Protein AF-A0A4S8KRH6-F1 (afdb_monomer)

Radius of gyration: 31.39 Å; Cα contacts (8 Å, |Δi|>4): 42; chains: 1; bounding box: 64×33×79 Å

pLDDT: mean 82.4, std 12.79, range [47.12, 98.5]

Solvent-accessible surface area (backbone atoms only — not comparable to full-atom values): 7597 Å² total; per-residue (Å²): 106,74,68,48,47,74,73,69,47,65,97,79,43,84,90,69,60,82,86,51,80,78,44,72,53,71,85,62,86,89,51,82,87,54,94,64,53,88,78,54,81,74,26,79,79,75,42,81,75,78,66,71,96,58,53,75,64,56,50,51,51,50,53,50,51,54,50,48,54,50,53,49,55,47,51,54,49,53,52,50,52,55,52,51,53,53,50,51,52,52,50,50,53,52,49,51,55,51,49,15,52,50,26,42,49,54,42,73,68,52,89,84,59,54,72,67,55,33,56,51,25,56,70,62,70

Secondary structure (DSSP, 8-state):
-HHHHHTT--TT-SSS----GGGG----TTS---TTGGGSPPPTTTS-TT-TT--HHHHHHHHHHHHHHHHHHHHHHHHHHHHHHHHHHHHHHHHHHHHHHHHHHHHHH-TT--HHHHHHHHHH-

Structure (mmCIF, N/CA/C/O backbone):
data_AF-A0A4S8KRH6-F1
#
_entry.id   AF-A0A4S8KRH6-F1
#
loop_
_atom_site.group_PDB
_atom_site.id
_atom_site.type_symbol
_atom_site.label_atom_id
_atom_site.label_alt_id
_atom_site.label_comp_id
_atom_site.label_asym_id
_atom_site.label_entity_id
_atom_site.label_seq_id
_atom_site.pdbx_PDB_ins_code
_atom_site.Cartn_x
_atom_site.Cartn_y
_atom_site.Cartn_z
_atom_site.occupancy
_atom_site.B_iso_or_equiv
_atom_site.auth_seq_id
_atom_site.auth_comp_id
_atom_site.auth_asym_id
_atom_site.auth_atom_id
_atom_site.pdbx_PDB_model_num
ATOM 1 N N . ARG A 1 1 ? -36.487 -10.474 22.836 1.00 73.88 1 ARG A N 1
ATOM 2 C CA . ARG A 1 1 ? -36.639 -10.572 24.315 1.00 73.88 1 ARG A CA 1
ATOM 3 C C . ARG A 1 1 ? -37.673 -11.602 24.786 1.00 73.88 1 ARG A C 1
ATOM 5 O O . ARG A 1 1 ? -37.323 -12.403 25.637 1.00 73.88 1 ARG A O 1
ATOM 12 N N . LYS A 1 2 ?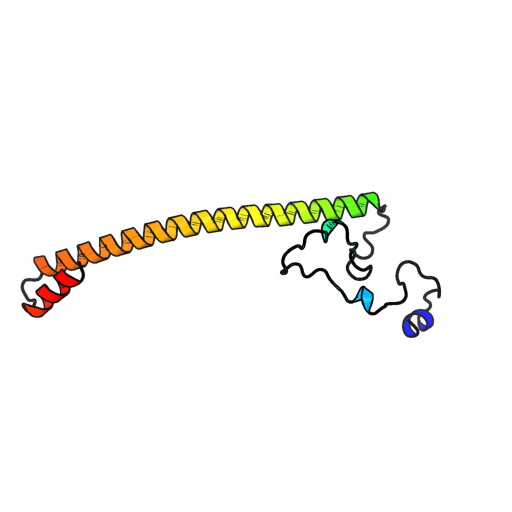 -38.897 -11.656 24.227 1.00 80.31 2 LYS A N 1
ATOM 13 C CA . LYS A 1 2 ? -39.927 -12.652 24.623 1.00 80.31 2 LYS A CA 1
ATOM 14 C C . LYS A 1 2 ? -39.425 -14.108 24.604 1.00 80.31 2 LYS A C 1
ATOM 16 O O . LYS A 1 2 ? -39.723 -14.863 25.517 1.00 80.31 2 LYS A O 1
ATOM 21 N N . ALA A 1 3 ? -38.629 -14.473 23.596 1.00 81.50 3 ALA A N 1
ATOM 22 C CA . ALA A 1 3 ? -38.032 -15.805 23.494 1.00 81.50 3 ALA A CA 1
ATOM 23 C C . ALA A 1 3 ? -37.031 -16.114 24.625 1.00 81.50 3 ALA A C 1
ATOM 25 O O . ALA A 1 3 ? -37.071 -17.205 25.172 1.00 81.50 3 ALA A O 1
ATOM 26 N N . MET A 1 4 ? -36.188 -15.154 25.024 1.00 79.06 4 MET A N 1
ATOM 27 C CA . MET A 1 4 ? -35.195 -15.355 26.092 1.00 79.06 4 MET A CA 1
ATOM 28 C C . MET A 1 4 ? -35.854 -15.503 27.467 1.00 79.06 4 MET A C 1
ATOM 30 O O . MET A 1 4 ? -35.501 -16.406 28.213 1.00 79.06 4 MET A O 1
ATOM 34 N N . ILE A 1 5 ? -36.880 -14.695 27.760 1.00 83.62 5 ILE A N 1
ATOM 35 C CA . ILE A 1 5 ? -37.678 -14.837 28.992 1.00 83.62 5 ILE A CA 1
ATOM 36 C C . ILE A 1 5 ? -38.344 -16.222 29.034 1.00 83.62 5 ILE A C 1
ATOM 38 O O . ILE A 1 5 ? -38.332 -16.895 30.058 1.00 83.62 5 ILE A O 1
ATOM 42 N N . LYS A 1 6 ? -38.856 -16.699 27.890 1.00 85.94 6 LYS A N 1
ATOM 43 C CA . LYS A 1 6 ? -39.447 -18.040 27.768 1.00 85.94 6 LYS A CA 1
ATOM 44 C C . LYS A 1 6 ? -38.433 -19.176 27.986 1.00 85.94 6 LYS A C 1
ATOM 46 O O . LYS A 1 6 ? -38.839 -20.273 28.348 1.00 85.94 6 LYS A O 1
ATOM 51 N N . LEU A 1 7 ? -37.142 -18.916 27.779 1.00 85.44 7 LEU A N 1
ATOM 52 C CA . LEU A 1 7 ? -36.040 -19.853 28.021 1.00 85.44 7 LEU A CA 1
ATOM 53 C C . LEU A 1 7 ? -35.477 -19.772 29.454 1.00 85.44 7 LEU A C 1
ATOM 55 O O . LEU A 1 7 ? -34.533 -20.488 29.765 1.00 85.44 7 LEU A O 1
ATOM 59 N N . GLY A 1 8 ? -36.057 -18.938 30.326 1.00 81.88 8 GLY A N 1
ATOM 60 C CA . GLY A 1 8 ? -35.680 -18.845 31.740 1.00 81.88 8 GLY A CA 1
ATOM 61 C C . GLY A 1 8 ? -34.735 -17.694 32.089 1.00 81.88 8 GLY A C 1
ATOM 62 O O . GLY A 1 8 ? -34.269 -17.634 33.224 1.00 81.88 8 GLY A O 1
ATOM 63 N N . LEU A 1 9 ? -34.459 -16.768 31.162 1.00 79.38 9 LEU A N 1
ATOM 64 C CA . LEU A 1 9 ? -33.696 -15.563 31.497 1.00 79.38 9 LEU A CA 1
ATOM 65 C C . LEU A 1 9 ? -34.538 -14.593 32.350 1.00 79.38 9 LEU A C 1
ATOM 67 O O . LEU A 1 9 ? -35.698 -14.337 32.004 1.00 79.38 9 LEU A O 1
ATOM 71 N N . PRO A 1 10 ? -33.967 -13.994 33.411 1.00 80.56 10 PRO A N 1
ATOM 72 C CA . PRO A 1 10 ? -34.670 -13.015 34.227 1.00 80.56 10 PRO A CA 1
ATOM 73 C C . PRO A 1 10 ? -35.002 -11.744 33.430 1.00 80.56 10 PRO A C 1
ATOM 75 O O . PRO A 1 10 ? -34.238 -11.275 32.586 1.00 80.56 10 PRO A O 1
ATOM 78 N N . GLU A 1 11 ? -36.152 -11.134 33.728 1.00 73.94 11 GLU A N 1
ATOM 79 C CA . GLU A 1 11 ? -36.629 -9.922 33.042 1.00 73.94 11 GLU A CA 1
ATOM 80 C C . GLU A 1 11 ? -35.716 -8.697 33.218 1.00 73.94 11 GLU A C 1
ATOM 82 O O . GLU A 1 11 ? -35.821 -7.742 32.445 1.00 73.94 11 GLU A O 1
ATOM 87 N N . GLY A 1 12 ? -34.807 -8.721 34.191 1.00 72.50 12 GLY A N 1
ATOM 88 C CA . GLY A 1 12 ? -33.858 -7.650 34.501 1.00 72.50 12 GLY A CA 1
ATOM 89 C C . GLY A 1 12 ? -32.401 -7.981 34.181 1.00 72.50 12 GLY A C 1
ATOM 90 O O . GLY A 1 12 ? -31.522 -7.386 34.792 1.00 72.50 12 GLY A O 1
ATOM 91 N N . ASP A 1 13 ? -32.136 -8.937 33.287 1.00 73.06 13 ASP A N 1
ATOM 92 C CA . ASP A 1 13 ? -30.764 -9.334 32.956 1.00 73.06 13 ASP A CA 1
ATOM 93 C C . ASP A 1 13 ? -29.935 -8.144 32.422 1.00 73.06 13 ASP A C 1
ATOM 95 O O . ASP A 1 13 ? -30.319 -7.499 31.438 1.00 73.06 13 ASP A O 1
ATOM 99 N N . SER A 1 14 ? -28.823 -7.842 33.103 1.00 73.38 14 SER A N 1
ATOM 100 C CA . SER A 1 14 ? -27.902 -6.751 32.762 1.00 73.38 14 SER A CA 1
ATOM 101 C C . SER A 1 14 ? -26.950 -7.106 31.620 1.00 73.38 14 SER A C 1
ATOM 103 O O . SER A 1 14 ? -26.422 -6.206 30.970 1.00 73.38 14 SER A O 1
ATOM 105 N N . MET A 1 15 ? -26.747 -8.398 31.359 1.00 71.62 15 MET A N 1
ATOM 106 C CA . MET A 1 15 ? -25.894 -8.913 30.294 1.00 71.62 15 MET A CA 1
ATOM 107 C C . MET A 1 15 ? -26.607 -8.870 28.941 1.00 71.62 15 MET A C 1
ATOM 109 O O . MET A 1 15 ? -25.971 -8.602 27.925 1.00 71.62 15 MET A O 1
ATOM 113 N N . TYR A 1 16 ? -27.927 -9.080 28.929 1.00 76.25 16 TYR A N 1
ATOM 114 C CA . TYR A 1 16 ? -28.740 -9.072 27.707 1.00 76.25 16 TYR A CA 1
ATOM 115 C C . TYR A 1 16 ? -29.901 -8.065 27.792 1.00 76.25 16 TYR A C 1
ATOM 117 O O . TYR A 1 16 ? -31.083 -8.449 27.878 1.00 76.25 16 TYR A O 1
ATOM 125 N N . PRO A 1 17 ? -29.596 -6.752 27.763 1.00 78.38 17 PRO A N 1
ATOM 126 C CA . PRO A 1 17 ? -30.613 -5.711 27.770 1.00 78.38 17 PRO A CA 1
ATOM 127 C C . PRO A 1 17 ? -31.512 -5.784 26.523 1.00 78.38 17 PRO A C 1
ATOM 129 O O . PRO A 1 17 ? -31.242 -6.465 25.531 1.00 78.38 17 PRO A O 1
ATOM 132 N N . LYS A 1 18 ? -32.668 -5.110 26.579 1.00 82.69 18 LYS A N 1
ATOM 133 C CA . LYS A 1 18 ? -33.596 -5.065 25.440 1.00 82.69 18 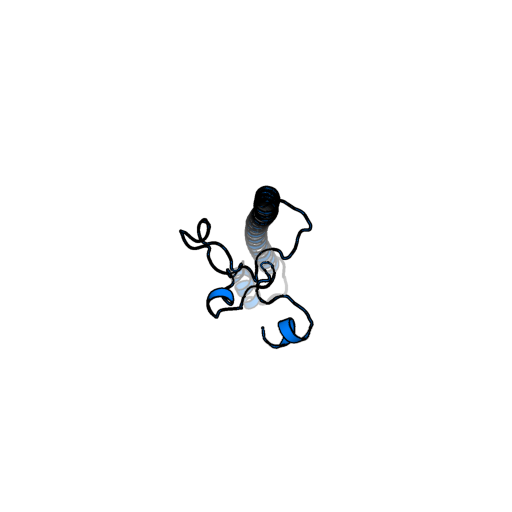LYS A CA 1
ATOM 134 C C . LYS A 1 18 ? -32.924 -4.340 24.268 1.00 82.69 18 LYS A C 1
ATOM 136 O O . LYS A 1 18 ? -32.724 -3.136 24.368 1.00 82.69 18 LYS A O 1
ATOM 141 N N . LEU A 1 19 ? -32.689 -5.068 23.176 1.00 83.88 19 LEU A N 1
ATOM 142 C CA . LEU A 1 19 ? -32.169 -4.530 21.918 1.00 83.88 19 LEU A CA 1
ATOM 143 C C . LEU A 1 19 ? -33.045 -3.378 21.399 1.00 83.88 19 LEU A C 1
ATOM 145 O O . LEU A 1 19 ? -34.271 -3.533 21.297 1.00 83.88 19 LEU A O 1
ATOM 149 N N . ARG A 1 20 ? -32.410 -2.246 21.095 1.00 85.06 20 ARG A N 1
ATOM 150 C CA . ARG A 1 20 ? -33.004 -1.063 20.452 1.00 85.06 20 ARG A CA 1
ATOM 151 C C . ARG A 1 20 ? -32.388 -0.874 19.067 1.00 85.06 20 ARG A C 1
ATOM 153 O O . ARG A 1 20 ? -31.306 -1.384 18.811 1.00 85.06 20 ARG A O 1
ATOM 160 N N . ASP A 1 21 ? -33.034 -0.107 18.195 1.00 83.38 21 ASP A N 1
ATOM 161 C CA . ASP A 1 21 ? -32.488 0.158 16.852 1.00 83.38 21 ASP A CA 1
ATOM 162 C C . ASP A 1 21 ? -31.139 0.893 16.910 1.00 83.38 21 ASP A C 1
ATOM 164 O O . ASP A 1 21 ? -30.247 0.630 16.112 1.00 83.38 21 ASP A O 1
ATOM 168 N N . GLU A 1 22 ? -30.954 1.744 17.920 1.00 80.19 22 GLU A N 1
ATOM 169 C CA . GLU A 1 22 ? -29.693 2.434 18.228 1.00 80.19 22 GLU A CA 1
ATOM 170 C C . GLU A 1 22 ? -28.519 1.461 18.452 1.00 80.19 22 GLU A C 1
ATOM 172 O O . GLU A 1 22 ? -27.374 1.795 18.154 1.00 80.19 22 GLU A O 1
ATOM 177 N N . ASP A 1 23 ? -28.801 0.246 18.936 1.00 77.81 23 ASP A N 1
ATOM 178 C CA . ASP A 1 23 ? -27.790 -0.775 19.222 1.00 77.81 23 ASP A CA 1
ATOM 179 C C . ASP A 1 23 ? -27.284 -1.497 17.966 1.00 77.81 23 ASP A C 1
ATOM 181 O O . ASP A 1 23 ? -26.245 -2.156 17.990 1.00 77.81 23 ASP A O 1
ATOM 185 N N . LEU A 1 24 ? -28.010 -1.383 16.851 1.00 80.19 24 LEU A N 1
ATOM 186 C CA . LEU A 1 24 ? -27.628 -2.008 15.584 1.00 80.19 24 LEU A CA 1
ATOM 187 C C . LEU A 1 24 ? -26.492 -1.254 14.884 1.00 80.19 24 LEU A C 1
ATOM 189 O O . LEU A 1 24 ? -25.903 -1.776 13.938 1.00 80.19 24 LEU A O 1
ATOM 193 N N . ARG A 1 25 ? -26.154 -0.046 15.351 1.00 73.81 25 ARG A N 1
ATOM 194 C CA . ARG A 1 25 ? -25.013 0.713 14.841 1.00 73.81 25 ARG A CA 1
ATOM 195 C C . ARG A 1 25 ? -23.712 0.079 15.337 1.00 73.81 25 ARG A C 1
ATOM 197 O O . ARG A 1 25 ? -23.455 0.044 16.538 1.00 73.81 25 ARG A O 1
ATOM 204 N N . ASN A 1 26 ? -22.880 -0.365 14.402 1.00 71.50 26 ASN A N 1
ATOM 205 C CA . ASN A 1 26 ? -21.478 -0.690 14.648 1.00 71.50 26 ASN A CA 1
ATOM 206 C C . ASN A 1 26 ? -20.600 0.477 14.170 1.00 71.50 26 ASN A C 1
ATOM 208 O O . ASN A 1 26 ? -20.986 1.180 13.232 1.00 71.50 26 ASN A O 1
ATOM 212 N N . LYS A 1 27 ? -19.439 0.687 14.796 1.00 67.00 27 LYS A N 1
ATOM 213 C CA . LYS A 1 27 ? -18.362 1.457 14.170 1.00 67.00 27 LYS A CA 1
ATOM 214 C C . LYS A 1 27 ? -17.816 0.613 13.027 1.00 67.00 27 LYS A C 1
ATOM 216 O O . LYS A 1 27 ? -17.258 -0.460 13.252 1.00 67.00 27 LYS A O 1
ATOM 221 N N . ASP A 1 28 ? -18.029 1.069 11.802 1.00 64.94 28 ASP A N 1
ATOM 222 C CA . ASP A 1 28 ? -17.418 0.422 10.653 1.00 64.94 28 ASP A CA 1
ATOM 223 C C . ASP A 1 28 ? -15.904 0.639 10.730 1.00 64.94 28 ASP A C 1
ATOM 225 O O . ASP A 1 28 ? -15.414 1.763 10.761 1.00 64.94 28 ASP A O 1
ATOM 229 N N . VAL A 1 29 ? -15.163 -0.461 10.839 1.00 61.62 29 VAL A N 1
ATOM 230 C CA . VAL A 1 29 ? -13.706 -0.446 11.011 1.00 61.62 29 VAL A CA 1
ATOM 231 C C . VAL A 1 29 ? -13.003 -0.037 9.711 1.00 61.62 29 VAL A C 1
ATOM 233 O O . VAL A 1 29 ? -11.825 0.308 9.742 1.00 61.62 29 VAL A O 1
ATOM 236 N N . LEU A 1 30 ? -13.705 -0.103 8.576 1.00 54.09 30 LEU A N 1
ATOM 237 C CA . LEU A 1 30 ? -13.198 0.298 7.264 1.00 54.09 30 LEU A CA 1
ATOM 238 C C . LEU A 1 30 ? -13.471 1.771 6.947 1.00 54.09 30 LEU A C 1
ATOM 240 O O . LEU A 1 30 ? -12.934 2.281 5.964 1.00 54.09 30 LEU A O 1
ATOM 244 N N . ASP A 1 31 ? -14.308 2.432 7.743 1.00 63.47 31 ASP A N 1
ATOM 245 C CA . ASP A 1 31 ? -14.701 3.815 7.514 1.00 63.47 31 ASP A CA 1
ATOM 246 C C . ASP A 1 31 ? -13.746 4.781 8.229 1.00 63.47 31 ASP A C 1
ATOM 248 O O . ASP A 1 31 ? -13.019 4.416 9.161 1.00 63.47 31 ASP A O 1
ATOM 252 N N . PHE A 1 32 ? -13.692 6.028 7.765 1.00 58.75 32 PHE A N 1
ATOM 253 C CA . PHE A 1 32 ? -12.786 7.012 8.355 1.00 58.75 32 PHE A CA 1
ATOM 254 C C . PHE A 1 32 ? -13.191 7.314 9.80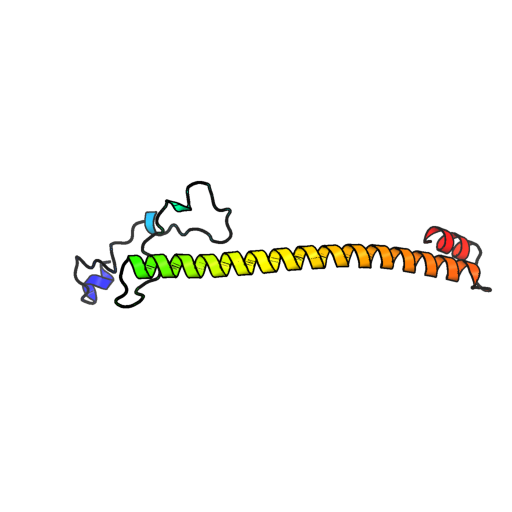2 1.00 58.75 32 PHE A C 1
ATOM 256 O O . PHE A 1 32 ? -14.336 7.665 10.074 1.00 58.75 32 PHE A O 1
ATOM 263 N N . ILE A 1 33 ? -12.227 7.250 10.729 1.00 64.88 33 ILE A N 1
ATOM 264 C CA . ILE A 1 33 ? -12.455 7.629 12.129 1.00 64.88 33 ILE A CA 1
ATOM 265 C C . ILE A 1 33 ? -12.789 9.125 12.177 1.00 64.88 33 ILE A C 1
ATOM 267 O O . ILE A 1 33 ? -11.910 9.976 12.012 1.00 64.88 33 ILE A O 1
ATOM 271 N N . GLU A 1 34 ? -14.054 9.459 12.426 1.00 67.12 34 GLU A N 1
ATOM 272 C CA . GLU A 1 34 ? -14.479 10.849 12.580 1.00 67.12 34 GLU A CA 1
ATOM 273 C C . GLU A 1 34 ? -13.985 11.442 13.915 1.00 67.12 34 GLU A C 1
ATOM 275 O O . GLU A 1 34 ? -13.848 10.767 14.945 1.00 67.12 34 GLU A O 1
ATOM 280 N N . LEU A 1 35 ? -13.750 12.757 13.925 1.00 67.88 35 LEU A N 1
ATOM 281 C CA . LEU A 1 35 ? -13.440 13.507 15.143 1.00 67.88 35 LEU A CA 1
ATOM 282 C C . LEU A 1 35 ? -14.575 13.346 16.169 1.00 67.88 35 LEU A C 1
ATOM 284 O O . LEU A 1 35 ? -15.705 13.764 15.938 1.00 67.88 35 LEU A O 1
ATOM 288 N N . GLY A 1 36 ? -14.256 12.762 17.327 1.00 68.50 36 GLY A N 1
ATOM 289 C CA . GLY A 1 36 ? -15.225 12.477 18.391 1.00 68.50 36 GLY A CA 1
ATOM 290 C C . GLY A 1 36 ? -15.711 11.025 18.444 1.00 68.50 36 GLY A C 1
ATOM 291 O O . GLY A 1 36 ? -16.383 10.653 19.402 1.00 68.50 36 GLY A O 1
ATOM 292 N N . GLU A 1 37 ? -15.323 10.155 17.506 1.00 67.31 37 GLU A N 1
ATOM 293 C CA . GLU A 1 37 ? -15.637 8.722 17.624 1.00 67.31 37 GLU A CA 1
ATOM 294 C C . GLU A 1 37 ? -14.961 8.050 18.821 1.00 67.31 37 GLU A C 1
ATOM 296 O O . GLU A 1 37 ? -15.493 7.088 19.374 1.00 67.31 37 GLU A O 1
ATOM 301 N N . GLY A 1 38 ? -13.813 8.575 19.257 1.00 63.56 38 GLY A N 1
ATOM 302 C CA . GLY A 1 38 ? -13.103 8.081 20.436 1.00 63.56 38 GLY A CA 1
ATOM 303 C C . GLY A 1 38 ? -13.858 8.281 21.755 1.00 63.56 38 GLY A C 1
ATOM 304 O O . GLY A 1 38 ? -13.587 7.553 22.702 1.00 63.56 38 GLY A O 1
ATOM 305 N N . SER A 1 39 ? -14.801 9.229 21.827 1.00 66.06 39 SER A N 1
ATOM 306 C CA . SER A 1 39 ? -15.627 9.467 23.022 1.00 66.06 39 SER A CA 1
ATOM 307 C C . SER A 1 39 ? -17.003 8.803 22.957 1.00 66.06 39 SER A C 1
ATOM 309 O O . SER A 1 39 ? -17.716 8.777 23.960 1.00 66.06 39 SER A O 1
ATOM 311 N N . ARG A 1 40 ? -17.396 8.256 21.800 1.00 68.81 40 ARG A N 1
ATOM 312 C CA . ARG A 1 40 ? -18.638 7.490 21.657 1.00 68.81 40 ARG A CA 1
ATOM 313 C C . ARG A 1 40 ? -18.415 6.050 22.098 1.00 68.81 40 ARG A C 1
ATOM 315 O O . ARG A 1 40 ? -17.600 5.338 21.509 1.00 68.81 40 ARG A O 1
ATOM 322 N N . GLU A 1 41 ? -19.183 5.607 23.088 1.00 66.56 41 GLU A N 1
ATOM 323 C CA . GLU A 1 41 ? -19.248 4.188 23.431 1.00 66.56 41 GLU A CA 1
ATOM 324 C C . GLU A 1 41 ? -19.888 3.381 22.297 1.00 66.56 41 GLU A C 1
ATOM 326 O O . GLU A 1 41 ? -20.888 3.794 21.705 1.00 66.56 41 GLU A O 1
ATOM 331 N N . ASP A 1 42 ? -19.307 2.217 22.014 1.00 69.94 42 ASP A N 1
ATOM 332 C CA . ASP A 1 42 ? -19.898 1.235 21.111 1.00 69.94 42 ASP A CA 1
ATOM 333 C C . ASP A 1 42 ? -21.119 0.573 21.744 1.00 69.94 42 ASP A C 1
ATOM 335 O O . ASP A 1 42 ? -21.211 0.436 22.971 1.00 69.94 42 ASP A O 1
ATOM 339 N N . SER A 1 43 ? -22.071 0.148 20.906 1.00 76.25 43 SER A N 1
ATOM 340 C CA . SER A 1 43 ? -23.239 -0.568 21.416 1.00 76.25 43 SER A CA 1
ATOM 341 C C . SER A 1 43 ? -22.806 -1.816 22.188 1.00 76.25 43 SER A C 1
ATOM 343 O O . SER A 1 43 ? -21.826 -2.487 21.854 1.00 76.25 43 SER A O 1
ATOM 345 N N . TRP A 1 44 ? -23.585 -2.163 23.214 1.00 75.88 44 TRP A N 1
ATOM 346 C CA . TRP A 1 44 ? -23.382 -3.358 24.027 1.00 75.88 44 TRP A CA 1
ATOM 347 C C . TRP A 1 44 ? -23.338 -4.653 23.206 1.00 75.88 44 TRP A C 1
ATOM 349 O O . TRP A 1 44 ? -22.741 -5.618 23.671 1.00 75.88 44 TRP A O 1
ATOM 359 N N . LEU A 1 45 ? -23.931 -4.663 22.006 1.00 75.56 45 LEU A N 1
ATOM 360 C CA . LEU A 1 45 ? -23.887 -5.789 21.074 1.00 75.56 45 LEU A CA 1
ATOM 361 C C . LEU A 1 45 ? -22.471 -6.052 20.530 1.00 75.56 45 LEU A C 1
ATOM 363 O O . LEU A 1 45 ? -22.117 -7.200 20.272 1.00 75.56 45 LEU A O 1
ATOM 367 N N . TRP A 1 46 ? -21.682 -4.989 20.355 1.00 74.25 46 TRP A N 1
ATOM 368 C CA . TRP A 1 46 ? -20.346 -5.019 19.747 1.00 74.25 46 TRP A CA 1
ATOM 369 C C . TRP A 1 46 ? -19.219 -4.947 20.769 1.00 74.25 46 TRP A C 1
ATOM 371 O O . TRP A 1 46 ? -18.077 -5.269 20.444 1.00 74.25 46 TRP A O 1
ATOM 381 N N . ARG A 1 47 ? -19.529 -4.560 22.012 1.00 67.44 47 ARG A N 1
ATOM 382 C CA . ARG A 1 47 ? -18.600 -4.737 23.126 1.00 67.44 47 ARG A CA 1
ATOM 383 C C . ARG A 1 47 ? -18.271 -6.213 23.260 1.00 67.44 47 ARG A C 1
ATOM 385 O O . ARG A 1 47 ? -19.165 -7.055 23.219 1.00 67.44 47 ARG A O 1
ATOM 392 N N . THR A 1 48 ? -16.988 -6.506 23.433 1.00 57.66 48 THR A N 1
ATOM 393 C CA . THR A 1 48 ? -16.434 -7.853 23.539 1.00 57.66 48 THR A CA 1
ATOM 394 C C . THR A 1 48 ? -17.200 -8.629 24.613 1.00 57.66 48 THR A C 1
ATOM 396 O O . THR A 1 48 ? -17.031 -8.420 25.817 1.00 57.66 48 THR A O 1
ATOM 399 N N . GLY A 1 49 ? -18.150 -9.453 24.167 1.00 51.16 49 GLY A N 1
ATOM 400 C CA . GLY A 1 49 ? -19.093 -10.130 25.043 1.00 51.16 49 GLY A CA 1
ATOM 401 C C . GLY A 1 49 ? -18.347 -11.032 26.016 1.00 51.16 49 GLY A C 1
ATOM 402 O O . GLY A 1 49 ? -17.543 -11.858 25.599 1.00 51.16 49 GLY A O 1
ATOM 403 N N . GLY A 1 50 ? -18.614 -10.861 27.313 1.00 55.19 50 GLY A N 1
ATOM 404 C CA . GLY A 1 50 ? -18.225 -11.804 28.360 1.00 55.19 50 GLY A CA 1
ATOM 405 C C . GLY A 1 50 ? -16.763 -12.267 28.333 1.00 55.19 50 GLY A C 1
ATOM 406 O O . GLY A 1 50 ? -16.527 -13.470 28.404 1.00 55.19 50 GLY A O 1
ATOM 407 N N . LEU A 1 51 ? -15.783 -11.354 28.292 1.00 47.12 51 LEU A N 1
ATOM 408 C CA . LEU A 1 51 ? -14.425 -11.655 28.779 1.00 47.12 51 LEU A CA 1
ATOM 409 C C . LEU A 1 51 ? -14.488 -11.925 30.288 1.00 47.12 51 LEU A C 1
ATOM 411 O O . LEU A 1 51 ? -14.196 -11.045 31.091 1.00 47.12 51 LEU A O 1
ATOM 415 N N . GLY A 1 52 ? -14.956 -13.119 30.661 1.00 53.06 52 GLY A N 1
ATOM 416 C CA . GLY A 1 52 ? -14.946 -13.660 32.017 1.00 53.06 52 GLY A CA 1
ATOM 417 C C . GLY A 1 52 ? -15.332 -12.679 33.130 1.00 53.06 52 GLY A C 1
ATOM 418 O O . GLY A 1 52 ? -16.055 -11.700 32.941 1.00 53.06 52 GLY A O 1
ATOM 419 N N . SER A 1 53 ? -14.831 -12.959 34.327 1.00 62.25 53 SER A N 1
ATOM 420 C CA . SER A 1 53 ? -14.947 -12.100 35.505 1.00 62.25 53 SER A CA 1
ATOM 421 C C . SER A 1 53 ? -13.967 -10.916 35.466 1.00 62.25 53 SER A C 1
ATOM 423 O O . SER A 1 53 ? -13.369 -10.614 36.495 1.00 62.25 53 SER A O 1
ATOM 425 N N . MET A 1 54 ? -13.737 -10.292 34.303 1.00 66.50 54 MET A N 1
ATOM 426 C CA . MET A 1 54 ? -12.842 -9.133 34.214 1.00 66.50 54 MET A CA 1
ATOM 427 C C . MET A 1 54 ? -13.557 -7.841 34.615 1.00 66.50 54 MET A C 1
ATOM 429 O O . MET A 1 54 ? -14.734 -7.636 34.274 1.00 66.50 54 MET A O 1
ATOM 433 N N . SER A 1 55 ? -12.840 -6.968 35.321 1.00 78.25 55 SER A N 1
ATOM 434 C CA . SER A 1 55 ? -13.309 -5.638 35.711 1.00 78.25 55 SER A CA 1
ATOM 435 C C . SER A 1 55 ? -13.504 -4.732 34.484 1.00 78.25 55 SER A C 1
ATOM 437 O O . SER A 1 55 ? -13.087 -5.050 33.366 1.00 78.25 55 SER A O 1
ATOM 439 N N . ALA A 1 56 ? -14.186 -3.596 34.661 1.00 75.62 56 ALA A N 1
ATOM 440 C CA . ALA A 1 56 ? -14.376 -2.633 33.574 1.00 75.62 56 ALA A CA 1
ATOM 441 C C . ALA A 1 56 ? -13.037 -2.038 33.098 1.00 75.62 56 ALA A C 1
ATOM 443 O O . ALA A 1 56 ? -12.836 -1.815 31.903 1.00 75.62 56 ALA A O 1
ATOM 444 N N . GLU A 1 57 ? -12.110 -1.835 34.032 1.00 79.62 57 GLU A N 1
ATOM 445 C CA . GLU A 1 57 ? -10.762 -1.331 33.788 1.00 79.62 57 GLU A CA 1
ATOM 446 C C . GLU A 1 57 ? -9.942 -2.330 32.970 1.00 79.62 57 GLU A C 1
ATOM 448 O O . GLU A 1 57 ? -9.328 -1.945 31.978 1.00 79.62 57 GLU A O 1
ATOM 453 N N . GLU A 1 58 ? -9.994 -3.617 33.324 1.00 80.19 58 GLU A N 1
ATOM 454 C CA . GLU A 1 58 ? -9.282 -4.676 32.599 1.00 80.19 58 GLU A CA 1
ATOM 455 C C . GLU A 1 58 ? -9.774 -4.814 31.152 1.00 80.19 58 GLU A C 1
ATOM 457 O O . GLU A 1 58 ? -8.973 -4.962 30.231 1.00 80.19 58 GLU A O 1
ATOM 462 N N . LYS A 1 59 ? -11.090 -4.704 30.929 1.00 73.31 59 LYS A N 1
ATOM 463 C CA . LYS A 1 59 ? -11.672 -4.716 29.576 1.00 73.31 59 LYS A CA 1
ATOM 464 C C . LYS A 1 59 ? -11.232 -3.506 28.761 1.00 73.31 59 LYS A C 1
ATOM 466 O O . LYS A 1 59 ? -10.836 -3.652 27.612 1.00 73.31 59 LYS A O 1
ATOM 471 N N . THR A 1 60 ? -11.251 -2.328 29.380 1.00 75.94 60 THR A N 1
ATOM 472 C CA . THR A 1 60 ? -10.803 -1.085 28.744 1.00 75.94 60 THR A CA 1
ATOM 473 C C . THR A 1 60 ? -9.332 -1.185 28.343 1.00 75.94 60 THR A C 1
ATOM 475 O O . THR A 1 60 ? -8.975 -0.855 27.214 1.00 75.94 60 THR A O 1
ATOM 478 N N . GLN A 1 61 ? -8.478 -1.683 29.241 1.00 81.19 61 GLN A N 1
ATOM 479 C CA . GLN A 1 61 ? -7.062 -1.899 28.956 1.00 81.19 61 GLN A CA 1
ATOM 480 C C . GLN A 1 61 ? -6.864 -2.895 27.808 1.00 81.19 61 GLN A C 1
ATOM 482 O O . GLN A 1 61 ? -6.103 -2.606 26.886 1.00 81.19 61 GLN A O 1
ATOM 487 N N . TYR A 1 62 ? -7.575 -4.024 27.828 1.00 80.81 62 TYR A N 1
ATOM 488 C CA . TYR A 1 62 ? -7.519 -5.016 26.756 1.00 80.81 62 TYR A CA 1
ATOM 489 C C . TYR A 1 62 ? -7.900 -4.415 25.396 1.00 80.81 62 TYR A C 1
ATOM 491 O O . TYR A 1 62 ? -7.181 -4.596 24.413 1.00 80.81 62 TYR A O 1
ATOM 499 N N . ASP A 1 63 ? -8.988 -3.644 25.337 1.00 77.81 63 ASP A N 1
ATOM 500 C CA . ASP A 1 63 ? -9.433 -2.992 24.103 1.00 77.81 63 ASP A CA 1
ATOM 501 C C . ASP A 1 63 ? -8.387 -1.983 23.588 1.00 77.81 63 ASP A C 1
ATOM 503 O O . ASP A 1 63 ? -8.114 -1.929 22.383 1.00 77.81 63 ASP A O 1
ATOM 507 N N . PHE A 1 64 ? -7.743 -1.224 24.485 1.00 79.62 64 PHE A N 1
ATOM 508 C CA . PHE A 1 64 ? -6.633 -0.334 24.128 1.00 79.62 64 PHE A CA 1
ATOM 509 C C . PHE A 1 64 ? -5.420 -1.094 23.590 1.00 79.62 64 PHE A C 1
ATOM 511 O O . PHE A 1 64 ? -4.858 -0.683 22.574 1.00 79.62 64 PHE A O 1
ATOM 518 N N . GLU A 1 65 ? -5.025 -2.195 24.229 1.00 85.38 65 GLU A N 1
ATOM 519 C CA . GLU A 1 65 ? -3.907 -3.032 23.784 1.00 85.38 65 GLU A CA 1
ATOM 520 C C . GLU A 1 65 ? -4.181 -3.615 22.395 1.00 85.38 65 GLU A C 1
ATOM 522 O O . GLU A 1 65 ? -3.366 -3.458 21.483 1.00 85.38 65 GLU A O 1
ATOM 527 N N . VAL A 1 66 ? -5.361 -4.208 22.186 1.00 84.81 66 VAL A N 1
ATOM 528 C CA . VAL A 1 66 ? -5.778 -4.741 20.880 1.00 84.81 66 VAL A CA 1
ATOM 529 C C . VAL A 1 66 ? -5.759 -3.647 19.816 1.00 84.81 66 VAL A C 1
ATOM 531 O O . VAL A 1 66 ? -5.249 -3.865 18.712 1.00 84.81 66 VAL A O 1
ATOM 534 N N . ARG A 1 67 ? -6.289 -2.461 20.131 1.00 82.06 67 ARG A N 1
ATOM 535 C CA . ARG A 1 67 ? -6.289 -1.335 19.195 1.00 82.06 67 ARG A CA 1
ATOM 536 C C . ARG A 1 67 ? -4.871 -0.877 18.871 1.00 82.06 67 ARG A C 1
ATOM 538 O O . ARG A 1 67 ? -4.572 -0.656 17.701 1.00 82.06 67 ARG A O 1
ATOM 545 N N . TRP A 1 68 ? -3.992 -0.803 19.866 1.00 88.12 68 TRP A N 1
ATOM 546 C CA . TRP A 1 68 ? -2.588 -0.457 19.665 1.00 88.12 68 TRP A CA 1
ATOM 547 C C . TRP A 1 68 ? -1.884 -1.452 18.739 1.00 88.12 68 TRP A C 1
ATOM 549 O O . TRP A 1 68 ? -1.254 -1.029 17.772 1.00 88.12 68 TRP A O 1
ATOM 559 N N . PHE A 1 69 ? -2.041 -2.761 18.968 1.00 92.31 69 PHE A N 1
ATOM 560 C CA . PHE A 1 69 ? -1.445 -3.784 18.103 1.00 92.31 69 PHE A CA 1
ATOM 561 C C . PHE A 1 69 ? -1.945 -3.682 16.661 1.00 92.31 69 PHE A C 1
ATOM 563 O O . PHE A 1 69 ? -1.145 -3.786 15.733 1.00 92.31 69 PHE A O 1
ATOM 570 N N . ARG A 1 70 ? -3.245 -3.432 16.460 1.00 87.38 70 ARG A N 1
ATOM 571 C CA . ARG A 1 70 ? -3.819 -3.235 15.120 1.00 87.38 70 ARG A CA 1
ATOM 572 C C . ARG A 1 70 ? -3.246 -2.003 14.429 1.00 87.38 70 ARG A C 1
ATOM 574 O O . ARG A 1 70 ? -2.762 -2.127 13.311 1.00 87.38 70 ARG A O 1
ATOM 581 N N . CYS A 1 71 ? -3.253 -0.849 15.099 1.00 88.44 71 CYS A N 1
ATOM 582 C CA . CYS A 1 71 ? -2.714 0.391 14.536 1.00 88.44 71 CYS A CA 1
ATOM 583 C C . CYS A 1 71 ? -1.214 0.276 14.240 1.00 88.44 71 CYS A C 1
ATOM 585 O O . CYS A 1 71 ? -0.746 0.789 13.229 1.00 88.44 71 CYS A O 1
ATOM 587 N N . ARG A 1 72 ? -0.456 -0.422 15.092 1.00 93.69 72 ARG A N 1
ATOM 588 C CA . ARG A 1 72 ? 0.970 -0.669 14.869 1.00 93.69 72 ARG A CA 1
ATOM 589 C C . ARG A 1 72 ? 1.208 -1.573 13.660 1.00 93.69 72 ARG A C 1
ATOM 591 O O . ARG A 1 72 ? 2.009 -1.217 12.807 1.00 93.69 72 ARG A O 1
ATOM 598 N N . ALA A 1 73 ? 0.494 -2.694 13.559 1.00 95.00 73 ALA A N 1
ATOM 599 C CA . ALA A 1 73 ? 0.593 -3.595 12.409 1.00 95.00 73 ALA A CA 1
ATOM 600 C C . ALA A 1 73 ? 0.165 -2.908 11.102 1.00 95.00 73 ALA A C 1
ATOM 602 O O . ALA A 1 73 ? 0.711 -3.169 10.036 1.00 95.00 73 ALA A O 1
ATOM 603 N N . GLU A 1 74 ? -0.819 -2.013 11.169 1.00 93.19 74 GLU A N 1
ATOM 604 C CA . GLU A 1 74 ? -1.216 -1.192 10.034 1.00 93.19 74 GLU A CA 1
ATOM 605 C C . GLU A 1 74 ? -0.120 -0.203 9.628 1.00 93.19 74 GLU A C 1
ATOM 607 O O . GLU A 1 74 ? 0.230 -0.163 8.454 1.00 93.19 74 GLU A O 1
ATOM 612 N N . LEU A 1 75 ? 0.477 0.521 10.578 1.00 95.94 75 LEU A N 1
ATOM 613 C CA . LEU A 1 75 ? 1.616 1.401 10.311 1.00 95.94 75 LEU A CA 1
ATOM 614 C C . LEU A 1 75 ? 2.789 0.645 9.670 1.00 95.94 75 LEU A C 1
ATOM 616 O O . LEU A 1 75 ? 3.343 1.127 8.687 1.00 95.94 75 LEU A O 1
ATOM 620 N N . GLU A 1 76 ? 3.147 -0.524 10.209 1.00 97.25 76 GLU A N 1
ATOM 621 C CA . GLU A 1 76 ? 4.216 -1.378 9.673 1.00 97.25 76 GLU A CA 1
ATOM 622 C C . GLU A 1 76 ? 3.923 -1.773 8.211 1.00 97.25 76 GLU A C 1
ATOM 624 O O . GLU A 1 76 ? 4.790 -1.620 7.354 1.00 97.25 76 GLU A O 1
ATOM 629 N N . ARG A 1 77 ? 2.681 -2.171 7.890 1.00 97.12 77 ARG A N 1
ATOM 630 C CA . ARG A 1 77 ? 2.270 -2.457 6.501 1.00 97.12 77 ARG A CA 1
ATOM 631 C C . ARG A 1 77 ? 2.352 -1.232 5.596 1.00 97.12 77 ARG A C 1
ATOM 633 O O . ARG A 1 77 ? 2.864 -1.330 4.492 1.00 97.12 77 ARG A O 1
ATOM 640 N N . TRP A 1 78 ? 1.868 -0.074 6.045 1.00 96.69 78 TRP A N 1
ATOM 641 C CA . TRP A 1 78 ? 1.946 1.153 5.246 1.00 96.69 78 TRP A CA 1
ATOM 642 C C . TRP A 1 78 ? 3.393 1.562 4.956 1.00 96.69 78 TRP A C 1
ATOM 644 O O . TRP A 1 78 ? 3.678 2.059 3.869 1.00 96.69 78 TRP A O 1
ATOM 654 N N . GLN A 1 79 ? 4.308 1.352 5.904 1.00 97.88 79 GLN A N 1
ATOM 655 C CA . GLN A 1 79 ? 5.736 1.583 5.687 1.00 97.88 79 GLN A CA 1
ATOM 656 C C . GLN A 1 79 ? 6.298 0.640 4.618 1.00 97.88 79 GLN A C 1
ATOM 658 O O . GLN A 1 79 ? 6.950 1.112 3.689 1.00 97.88 79 GLN A O 1
ATOM 663 N N . GLU A 1 80 ? 5.982 -0.654 4.702 1.00 97.62 80 GLU A N 1
ATOM 664 C CA . GLU A 1 80 ? 6.383 -1.649 3.701 1.00 97.62 80 GLU A CA 1
ATOM 665 C C . GLU A 1 80 ? 5.85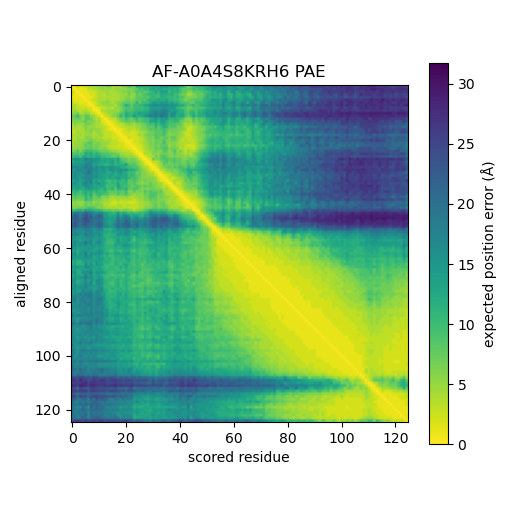1 -1.301 2.299 1.00 97.62 80 GLU A C 1
ATOM 667 O O . GLU A 1 80 ? 6.615 -1.286 1.337 1.00 97.62 80 GLU A O 1
ATOM 672 N N . GLU A 1 81 ? 4.575 -0.925 2.174 1.00 98.00 81 GLU A N 1
ATOM 673 C CA . GLU A 1 81 ? 3.963 -0.530 0.894 1.00 98.00 81 GLU A CA 1
ATOM 674 C C . GLU A 1 81 ? 4.653 0.691 0.261 1.00 98.00 81 GLU A C 1
ATOM 676 O O . GLU A 1 81 ? 4.859 0.743 -0.953 1.00 98.00 81 GLU A O 1
ATOM 681 N N . VAL A 1 82 ? 5.066 1.675 1.069 1.00 98.12 82 VAL A N 1
ATOM 682 C CA . VAL A 1 82 ? 5.817 2.843 0.576 1.00 98.12 82 VAL A CA 1
ATOM 683 C C . VAL A 1 82 ? 7.197 2.436 0.052 1.00 98.12 82 VAL A C 1
ATOM 685 O O . VAL A 1 82 ? 7.635 2.943 -0.986 1.00 98.12 82 VAL A O 1
ATOM 688 N N . GLU A 1 83 ? 7.885 1.527 0.744 1.00 98.06 83 GLU A N 1
ATOM 689 C CA . GLU A 1 83 ? 9.180 1.002 0.305 1.00 98.06 83 GLU A CA 1
ATOM 690 C C . GLU A 1 83 ? 9.050 0.199 -0.995 1.00 98.06 83 GLU A C 1
ATOM 692 O O . GLU A 1 83 ? 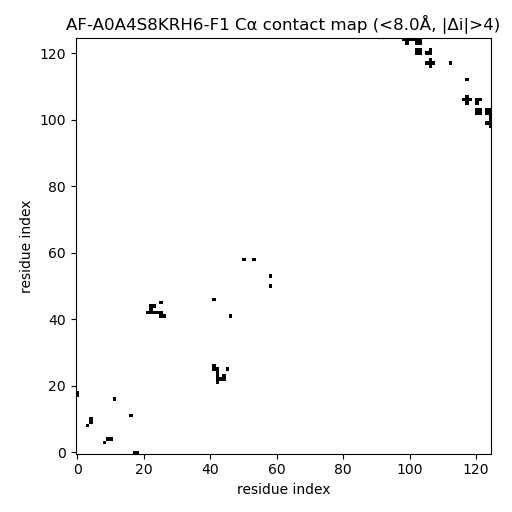9.798 0.452 -1.946 1.00 98.06 83 GLU A O 1
ATOM 697 N N . ILE A 1 84 ? 8.056 -0.695 -1.073 1.00 98.19 84 ILE A N 1
ATOM 698 C CA . ILE A 1 84 ? 7.733 -1.476 -2.275 1.00 98.19 84 ILE A CA 1
ATOM 699 C C . ILE A 1 84 ? 7.467 -0.543 -3.455 1.00 98.19 84 ILE A C 1
ATOM 701 O O . ILE A 1 84 ? 8.094 -0.696 -4.504 1.00 98.19 84 ILE A O 1
ATOM 705 N N . LEU A 1 85 ? 6.608 0.463 -3.283 1.00 98.44 85 LEU A N 1
ATOM 706 C CA . LEU A 1 85 ? 6.281 1.418 -4.341 1.00 98.44 85 LEU A CA 1
ATOM 707 C C . LEU A 1 85 ? 7.525 2.176 -4.834 1.00 98.44 85 LEU A C 1
ATOM 709 O O . LEU A 1 85 ? 7.702 2.396 -6.035 1.00 98.44 85 LEU A O 1
ATOM 713 N N . GLY A 1 86 ? 8.419 2.549 -3.914 1.00 98.44 86 GLY A N 1
ATOM 714 C CA . GLY A 1 86 ? 9.702 3.161 -4.253 1.00 98.44 86 GLY A CA 1
ATOM 715 C C . GLY A 1 86 ? 10.563 2.265 -5.148 1.00 98.44 86 GLY A C 1
ATOM 716 O O . GLY A 1 86 ? 11.106 2.731 -6.154 1.00 98.44 86 GLY A O 1
ATOM 717 N N . GLU A 1 87 ? 10.664 0.978 -4.820 1.00 98.38 87 GLU A N 1
ATOM 718 C CA . GLU A 1 87 ? 11.401 0.004 -5.630 1.00 98.38 87 GLU A CA 1
ATOM 719 C C . GLU A 1 87 ? 10.716 -0.310 -6.963 1.00 98.38 87 GLU A C 1
ATOM 721 O O . GLU A 1 87 ? 11.393 -0.464 -7.982 1.00 98.38 87 GLU A O 1
ATOM 726 N N . GLU A 1 88 ? 9.385 -0.330 -7.017 1.00 98.50 88 GLU A N 1
ATOM 727 C CA . GLU A 1 88 ? 8.650 -0.494 -8.271 1.00 98.50 88 GLU A CA 1
ATOM 728 C C . GLU A 1 88 ? 8.915 0.653 -9.248 1.00 98.50 88 GLU A C 1
ATOM 730 O O . GLU A 1 88 ? 9.128 0.406 -10.443 1.00 98.50 88 GLU A O 1
ATOM 735 N N . PHE A 1 89 ? 8.987 1.897 -8.762 1.00 98.50 89 PHE A N 1
ATOM 736 C CA . PHE A 1 89 ? 9.380 3.033 -9.595 1.00 98.50 89 PHE A CA 1
ATOM 737 C C . PHE A 1 89 ? 10.813 2.895 -10.105 1.00 98.50 89 PHE A C 1
ATOM 739 O O . PHE A 1 89 ? 11.047 3.056 -11.306 1.00 98.50 89 PHE A O 1
ATOM 746 N N . ARG A 1 90 ? 11.768 2.538 -9.236 1.00 98.44 90 ARG A N 1
ATOM 747 C CA . ARG A 1 90 ? 13.167 2.314 -9.644 1.00 98.44 90 ARG A CA 1
ATOM 748 C C . ARG A 1 90 ? 13.276 1.213 -10.694 1.00 98.44 90 ARG A C 1
ATOM 750 O O . ARG A 1 90 ? 13.916 1.410 -11.727 1.00 98.44 90 ARG A O 1
ATOM 757 N N . ARG A 1 91 ? 12.603 0.081 -10.472 1.00 98.44 91 ARG A N 1
ATOM 758 C CA . ARG A 1 91 ? 12.571 -1.042 -11.415 1.00 98.44 91 ARG A CA 1
ATOM 759 C C . ARG A 1 91 ? 11.941 -0.646 -12.746 1.00 98.44 91 ARG A C 1
ATOM 761 O O . ARG A 1 91 ? 12.421 -1.084 -13.786 1.00 98.44 91 ARG A O 1
ATOM 768 N N . SER A 1 92 ? 10.898 0.180 -12.725 1.00 98.31 92 SER A N 1
ATOM 769 C CA . SER A 1 92 ? 10.235 0.664 -13.941 1.00 98.31 92 SER A CA 1
ATOM 770 C C . SER A 1 92 ? 11.153 1.565 -14.763 1.00 98.31 92 SER A C 1
ATOM 772 O O . SER A 1 92 ? 11.302 1.339 -15.962 1.00 98.31 92 SER A O 1
ATOM 774 N N . ILE A 1 93 ? 11.831 2.523 -14.119 1.00 98.19 93 ILE A N 1
ATOM 775 C CA . ILE A 1 93 ? 12.825 3.389 -14.773 1.00 98.19 93 ILE A CA 1
ATOM 776 C C . ILE A 1 93 ? 13.928 2.536 -15.399 1.00 98.19 93 ILE A C 1
ATOM 778 O O . ILE A 1 93 ? 14.172 2.636 -16.599 1.00 98.19 93 ILE A O 1
ATOM 782 N N . HIS A 1 94 ? 14.526 1.633 -14.619 1.00 98.31 94 HIS A N 1
ATOM 783 C CA . HIS A 1 94 ? 15.583 0.759 -15.120 1.00 98.31 94 HIS A CA 1
ATOM 784 C C . HIS A 1 94 ? 15.098 -0.157 -16.255 1.00 98.31 94 HIS A C 1
ATOM 786 O O . HIS A 1 94 ? 15.823 -0.421 -17.213 1.00 98.31 94 HIS A O 1
ATOM 792 N N . GLY A 1 95 ? 13.849 -0.620 -16.179 1.00 97.69 95 GLY A N 1
ATOM 793 C CA . GLY A 1 95 ? 13.202 -1.384 -17.239 1.00 97.69 95 GLY A CA 1
ATOM 794 C C . GLY A 1 95 ? 13.095 -0.593 -18.543 1.00 97.69 95 GLY A C 1
ATOM 795 O O . GLY A 1 95 ? 13.431 -1.127 -19.599 1.00 97.69 95 GLY A O 1
ATOM 796 N N . PHE A 1 96 ? 12.689 0.678 -18.479 1.00 96.88 96 PHE A N 1
ATOM 797 C CA . PHE A 1 96 ? 12.631 1.552 -19.653 1.00 96.88 96 PHE A CA 1
ATOM 798 C C . PHE A 1 96 ? 14.019 1.854 -20.218 1.00 96.88 96 PHE A C 1
ATOM 800 O 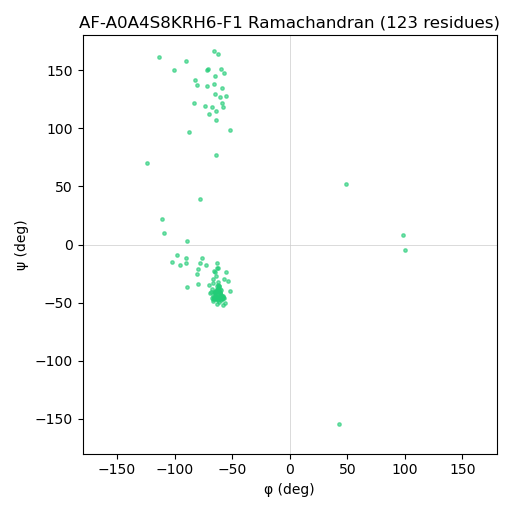O . PHE A 1 96 ? 14.214 1.722 -21.423 1.00 96.88 96 PHE A O 1
ATOM 807 N N . GLU A 1 97 ? 14.998 2.167 -19.367 1.00 97.75 97 GLU A N 1
ATOM 808 C CA . GLU A 1 97 ? 16.391 2.383 -19.785 1.00 97.75 97 GLU A CA 1
ATOM 809 C C . GLU A 1 97 ? 16.963 1.148 -20.485 1.00 97.75 97 GLU A C 1
ATOM 811 O O . GLU A 1 97 ? 17.555 1.244 -21.563 1.00 97.75 97 GLU A O 1
ATOM 816 N N . LYS A 1 98 ? 16.753 -0.039 -19.905 1.00 97.75 98 LYS A N 1
ATOM 817 C CA . LYS A 1 98 ? 17.226 -1.287 -20.500 1.00 97.75 98 LYS A CA 1
ATOM 818 C C . LYS A 1 98 ? 16.527 -1.573 -21.823 1.00 97.75 98 LYS A C 1
ATOM 820 O O . LYS A 1 98 ? 17.185 -2.013 -22.763 1.00 97.75 98 LYS A O 1
ATOM 825 N N . MET A 1 99 ? 15.223 -1.326 -21.914 1.00 97.38 99 MET A N 1
ATOM 826 C CA . MET A 1 99 ? 14.470 -1.517 -23.151 1.00 97.38 99 MET A CA 1
ATOM 827 C C . MET A 1 99 ? 14.970 -0.580 -24.252 1.00 97.38 99 MET A C 1
ATOM 829 O O . MET A 1 99 ? 15.220 -1.043 -25.363 1.00 97.38 99 MET A O 1
ATOM 833 N N . ALA A 1 100 ? 15.196 0.693 -23.929 1.00 96.69 100 ALA A N 1
ATOM 834 C CA . ALA A 1 100 ? 15.764 1.663 -24.855 1.00 96.69 100 ALA A CA 1
ATOM 835 C C . ALA A 1 100 ? 17.157 1.237 -25.345 1.00 96.69 100 ALA A C 1
ATOM 837 O O . ALA A 1 100 ? 17.422 1.231 -26.547 1.00 96.69 100 ALA A O 1
ATOM 838 N N . ALA A 1 101 ? 18.022 0.785 -24.430 1.00 96.94 101 ALA A N 1
ATOM 839 C CA . ALA A 1 101 ? 19.350 0.281 -24.773 1.00 96.94 101 ALA A CA 1
ATOM 840 C C . ALA A 1 101 ? 19.293 -0.943 -25.705 1.00 96.94 101 ALA A C 1
ATOM 842 O O . ALA A 1 101 ? 20.052 -1.019 -26.667 1.00 96.94 101 ALA A O 1
ATOM 843 N N . VAL A 1 102 ? 18.372 -1.882 -25.461 1.00 96.50 102 VAL A N 1
ATOM 844 C CA . VAL A 1 102 ? 18.176 -3.054 -26.332 1.00 96.50 102 VAL A CA 1
ATOM 845 C C . VAL A 1 102 ? 17.689 -2.631 -27.719 1.00 96.50 102 VAL A C 1
ATOM 847 O O . VAL A 1 102 ? 18.178 -3.146 -28.720 1.00 96.50 102 VAL A O 1
ATOM 850 N N . TRP A 1 103 ? 16.759 -1.677 -27.812 1.00 95.88 103 TRP A N 1
ATOM 851 C CA . TRP A 1 103 ? 16.302 -1.166 -29.107 1.00 95.88 103 TRP A CA 1
ATOM 852 C C . TRP A 1 103 ? 17.413 -0.460 -29.891 1.00 95.88 103 TRP A C 1
ATOM 854 O O . TRP A 1 103 ? 17.510 -0.656 -31.105 1.00 95.88 103 TRP A O 1
ATOM 864 N N . ALA A 1 104 ? 18.276 0.299 -29.210 1.00 94.12 104 ALA A N 1
ATOM 865 C CA . ALA A 1 104 ? 19.461 0.899 -29.818 1.00 94.12 104 ALA A CA 1
ATOM 866 C C . ALA A 1 104 ? 20.430 -0.174 -30.347 1.00 94.12 104 ALA A C 1
ATOM 868 O O . ALA A 1 104 ? 20.822 -0.126 -31.512 1.00 94.12 104 ALA A O 1
ATOM 869 N N . GLU A 1 105 ? 20.733 -1.197 -29.544 1.00 94.50 105 GLU A N 1
ATOM 870 C CA . GLU A 1 105 ? 21.601 -2.316 -29.937 1.00 94.50 105 GLU A CA 1
ATOM 871 C C . GLU A 1 105 ? 21.055 -3.071 -31.161 1.00 94.50 105 GLU A C 1
ATOM 873 O O . GLU A 1 105 ? 21.796 -3.369 -32.102 1.00 94.50 105 GLU A O 1
ATOM 878 N N . VAL A 1 106 ? 19.744 -3.333 -31.196 1.00 92.62 106 VAL A N 1
ATOM 879 C CA . VAL A 1 106 ? 19.073 -3.972 -32.339 1.00 92.62 106 VAL A CA 1
ATOM 880 C C . VAL A 1 106 ? 19.207 -3.126 -33.606 1.00 92.62 106 VAL A C 1
ATOM 882 O O . VAL A 1 106 ? 19.438 -3.682 -34.685 1.00 92.62 106 VAL A O 1
ATOM 885 N N . ALA A 1 107 ? 19.081 -1.800 -33.494 1.00 90.12 107 ALA A N 1
ATOM 886 C CA . ALA A 1 107 ? 19.228 -0.887 -34.624 1.00 90.12 107 ALA A CA 1
ATOM 887 C C . ALA A 1 107 ? 20.660 -0.851 -35.184 1.00 90.12 107 ALA A C 1
ATOM 889 O O . ALA A 1 107 ? 20.832 -0.590 -36.375 1.00 90.12 107 ALA A O 1
ATOM 890 N N . GLU A 1 108 ? 21.669 -1.085 -34.343 1.00 88.88 108 GLU A N 1
ATOM 891 C CA . GLU A 1 108 ? 23.088 -1.029 -34.715 1.00 88.88 108 GLU A CA 1
ATOM 892 C C . GLU A 1 108 ? 23.637 -2.366 -35.229 1.00 88.88 108 GLU A C 1
ATOM 894 O O . GLU A 1 108 ? 24.445 -2.380 -36.154 1.00 88.88 108 GLU A O 1
ATOM 899 N N . THR A 1 109 ? 23.189 -3.486 -34.661 1.00 87.31 109 THR A N 1
ATOM 900 C CA . THR A 1 109 ? 23.841 -4.798 -34.847 1.00 87.31 109 THR A CA 1
ATOM 901 C C . THR A 1 109 ? 23.219 -5.634 -35.969 1.00 87.31 109 THR A C 1
ATOM 903 O O . THR A 1 109 ? 23.810 -6.598 -36.453 1.00 87.31 109 THR A O 1
ATOM 906 N N . SER A 1 110 ? 22.002 -5.305 -36.402 1.00 78.38 110 SER A N 1
ATOM 907 C CA . SER A 1 110 ? 21.254 -6.179 -37.306 1.00 78.38 110 SER A CA 1
ATOM 908 C C . SER A 1 110 ? 21.568 -5.903 -38.781 1.00 78.38 110 SER A C 1
ATOM 910 O O . SER A 1 110 ? 20.934 -5.064 -39.419 1.00 78.38 110 SER A O 1
ATOM 912 N N . GLU A 1 111 ? 22.484 -6.684 -39.354 1.00 74.00 111 GLU A N 1
ATOM 913 C CA . GLU A 1 111 ? 22.935 -6.561 -40.754 1.00 74.00 111 GLU A CA 1
ATOM 914 C C . GLU A 1 111 ? 21.827 -6.799 -41.806 1.00 74.00 111 GLU A C 1
ATOM 916 O O . GLU A 1 111 ? 21.939 -6.341 -42.941 1.00 74.00 111 GLU A O 1
ATOM 921 N N . ASN A 1 112 ? 20.731 -7.475 -41.432 1.00 80.56 112 ASN A N 1
ATOM 922 C CA . ASN A 1 112 ? 19.640 -7.872 -42.337 1.00 80.56 112 ASN A CA 1
ATOM 923 C C . ASN A 1 112 ? 18.320 -7.099 -42.130 1.00 80.56 112 ASN A C 1
ATOM 925 O O . ASN A 1 112 ? 17.282 -7.493 -42.670 1.00 80.56 112 ASN A O 1
ATOM 929 N N . LEU A 1 113 ? 18.304 -6.024 -41.334 1.00 82.50 113 LEU A N 1
ATOM 930 C CA . LEU A 1 113 ? 17.084 -5.235 -41.134 1.00 82.50 113 LEU A CA 1
ATOM 931 C C . LEU A 1 113 ? 16.846 -4.253 -42.285 1.00 82.50 113 LEU A C 1
ATOM 933 O O . LEU A 1 113 ? 17.739 -3.535 -42.726 1.00 82.50 113 LEU A O 1
ATOM 937 N N . SER A 1 114 ? 15.588 -4.166 -42.730 1.00 89.31 114 SER A N 1
ATOM 938 C CA . SER A 1 114 ? 15.173 -3.093 -43.638 1.00 89.31 114 SER A CA 1
ATOM 939 C C . SER A 1 114 ? 15.404 -1.714 -42.993 1.00 89.31 114 SER A C 1
ATOM 941 O O . SER A 1 114 ? 15.266 -1.580 -41.770 1.00 89.31 114 SER A O 1
ATOM 943 N N . PRO A 1 115 ? 15.649 -0.657 -43.789 1.00 87.88 115 PRO A N 1
ATOM 944 C CA . PRO A 1 115 ? 15.801 0.703 -43.267 1.00 87.88 115 PRO A CA 1
ATOM 945 C C . PRO A 1 115 ? 14.621 1.165 -42.397 1.00 87.88 115 PRO A C 1
ATOM 947 O O . PRO A 1 115 ? 14.809 1.910 -41.439 1.00 87.88 115 PRO A O 1
ATOM 950 N N . GLY A 1 116 ? 13.404 0.688 -42.692 1.00 89.75 116 GLY A N 1
ATOM 951 C CA . GLY A 1 116 ? 12.209 0.986 -41.900 1.00 89.75 116 GLY A CA 1
ATOM 952 C C . GLY A 1 116 ? 12.241 0.362 -40.503 1.00 89.75 116 GLY A C 1
ATOM 953 O O . GLY A 1 116 ? 11.841 1.008 -39.537 1.00 89.75 116 GLY A O 1
ATOM 954 N N . HIS A 1 117 ? 12.769 -0.858 -40.371 1.00 90.94 117 HIS A N 1
ATOM 955 C CA . HIS A 1 117 ? 12.925 -1.507 -39.068 1.00 90.94 117 HIS A CA 1
ATOM 956 C C . HIS A 1 117 ? 13.981 -0.807 -38.208 1.00 90.94 117 HIS A C 1
ATOM 958 O O . HIS A 1 117 ? 13.744 -0.589 -37.023 1.00 90.94 117 HIS A O 1
ATOM 964 N N . VAL A 1 118 ? 15.100 -0.384 -38.807 1.00 90.94 118 VAL A N 1
ATOM 965 C CA . VAL A 1 118 ? 16.141 0.392 -38.110 1.00 90.94 118 VAL A CA 1
ATOM 966 C C . VAL A 1 118 ? 15.588 1.737 -37.630 1.00 90.94 118 VAL A C 1
ATOM 968 O O . VAL A 1 118 ? 15.796 2.121 -36.481 1.00 90.94 118 VAL A O 1
ATOM 971 N N . ALA A 1 119 ? 14.833 2.439 -38.482 1.00 91.25 119 ALA A N 1
ATOM 972 C CA . ALA A 1 119 ? 14.201 3.706 -38.118 1.00 91.25 119 ALA A CA 1
ATOM 973 C C . ALA A 1 119 ? 13.174 3.543 -36.985 1.00 91.25 119 ALA A C 1
ATOM 975 O O . ALA A 1 119 ? 13.101 4.389 -36.096 1.00 91.25 119 ALA A O 1
ATOM 976 N N . TYR A 1 120 ? 12.400 2.454 -36.993 1.00 92.88 120 TYR A N 1
ATOM 977 C CA . TYR A 1 120 ? 11.466 2.154 -35.912 1.00 92.88 120 TYR A CA 1
ATOM 978 C C . TYR A 1 120 ? 12.192 1.823 -34.604 1.00 92.88 120 TYR A C 1
ATOM 980 O O . TYR A 1 120 ? 11.835 2.381 -33.573 1.00 92.88 120 TYR A O 1
ATOM 988 N N . ALA A 1 121 ? 13.227 0.980 -34.638 1.00 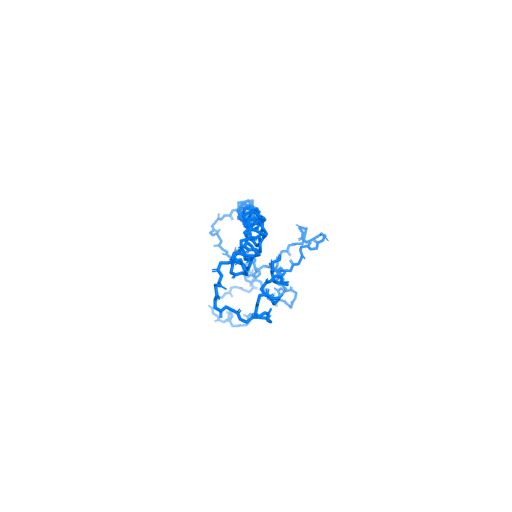91.00 121 ALA A N 1
ATOM 989 C CA . ALA A 1 121 ? 14.008 0.628 -33.453 1.00 91.00 121 ALA A CA 1
ATOM 990 C C . ALA A 1 121 ? 14.640 1.870 -32.798 1.00 91.00 121 ALA A C 1
ATOM 992 O O . ALA A 1 121 ? 14.464 2.078 -31.603 1.00 91.00 121 ALA A O 1
ATOM 993 N N . ARG A 1 122 ? 15.229 2.780 -33.589 1.00 89.44 122 ARG A N 1
ATOM 994 C CA . ARG A 1 122 ? 15.743 4.077 -33.096 1.00 89.44 122 ARG A CA 1
ATOM 995 C C . ARG A 1 122 ? 14.678 5.014 -32.528 1.00 89.44 122 ARG A C 1
ATOM 997 O O . ARG A 1 122 ? 15.012 5.957 -31.828 1.00 89.44 122 ARG A O 1
ATOM 1004 N N . LYS A 1 123 ? 13.406 4.816 -32.878 1.00 93.06 123 LYS A N 1
ATOM 1005 C CA . LYS A 1 123 ? 12.290 5.568 -32.292 1.00 93.06 123 LYS A CA 1
ATOM 1006 C C . LYS A 1 123 ? 11.880 5.000 -30.926 1.00 93.06 123 LYS A C 1
ATOM 1008 O O . LYS A 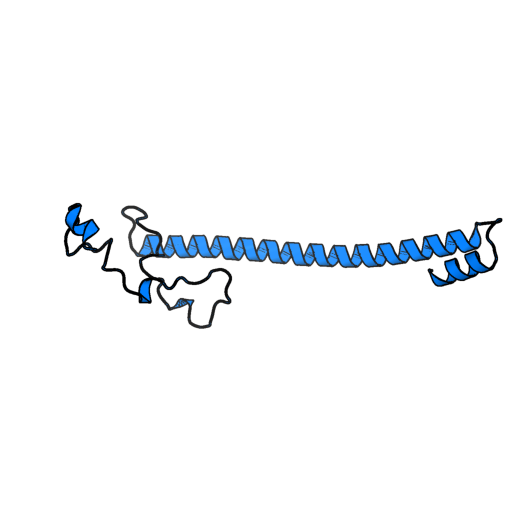1 123 ? 11.253 5.714 -30.152 1.00 93.06 123 LYS A O 1
ATOM 1013 N N . GLN A 1 124 ? 12.148 3.717 -30.676 1.00 91.38 124 GLN A N 1
ATOM 1014 C CA . GLN A 1 124 ? 11.809 3.035 -29.421 1.00 91.38 124 GLN A CA 1
ATOM 1015 C C . GLN A 1 124 ? 12.919 3.125 -28.362 1.00 91.38 124 GLN A C 1
ATOM 1017 O O . GLN A 1 124 ? 12.653 2.836 -27.197 1.00 91.38 124 GLN A O 1
ATOM 1022 N N . SER A 1 125 ? 14.137 3.494 -28.767 1.00 81.94 125 SER A N 1
ATOM 1023 C CA . SER A 1 125 ? 15.235 3.906 -27.882 1.00 81.94 125 SER A CA 1
ATOM 1024 C C . SER A 1 125 ? 15.101 5.362 -27.466 1.00 81.94 125 SER A C 1
ATOM 1026 O O . SER A 1 125 ? 15.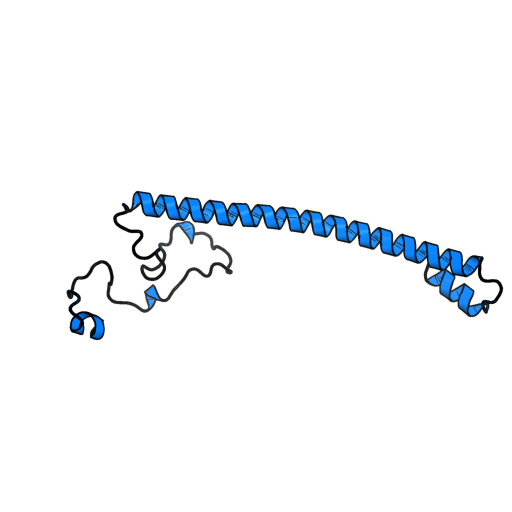288 5.649 -26.268 1.00 81.94 125 SER A O 1
#

Sequence (125 aa):
RKAMIKLGLPEGDSMYPKLRDEDLRNKDVLDFIELGEGSREDSWLWRTGGLGSMSAEEKTQYDFEVRWFRCRAELERWQEEVEILGEEFRRSIHGFEKMAAVWAEVAETSENLSPGHVAYARKQS

Mean predicted aligned error: 11.93 Å

Foldseek 3Di:
DVVVVVVPDDPPDPLDDDDDPVLVDDDDPPDDDDDCNVVDDHRSVPQPRPPDPDDPVRSVVVVVVVVVVVVVVVVVVVVVVVVVVVVVVVVVVVVLVVQLVVLQCCLPPDPPDDPVSSVVSNVSD

Organism: Dendrothele bispora (strain CBS 962.96) (NCBI:txid1314807)